Protein AF-A0A7C4Y0K2-F1 (afdb_monomer_lite)

Radius of gyration: 12.5 Å; chains: 1; bounding box: 26×28×30 Å

Structure (mmCIF, N/CA/C/O backbone):
data_AF-A0A7C4Y0K2-F1
#
_entry.id   AF-A0A7C4Y0K2-F1
#
loop_
_atom_site.group_PDB
_atom_site.id
_atom_site.type_symbol
_atom_site.label_atom_id
_atom_site.label_alt_id
_atom_site.label_comp_id
_atom_site.label_asym_id
_atom_site.label_entity_id
_atom_site.label_seq_id
_atom_site.pdbx_PDB_ins_code
_atom_site.Cartn_x
_atom_site.Cartn_y
_atom_site.Cartn_z
_atom_site.occupancy
_atom_site.B_iso_or_equiv
_atom_site.auth_seq_id
_atom_site.auth_comp_id
_atom_site.auth_asym_id
_atom_site.auth_atom_id
_atom_site.pdbx_PDB_model_num
ATOM 1 N N . THR A 1 1 ? 11.668 2.099 -1.762 1.00 87.69 1 THR A N 1
ATOM 2 C CA . THR A 1 1 ? 10.936 3.226 -1.142 1.00 87.69 1 THR A CA 1
ATOM 3 C C . THR A 1 1 ? 9.617 2.777 -0.521 1.00 87.69 1 THR A C 1
ATOM 5 O O . THR A 1 1 ? 9.378 3.151 0.615 1.00 87.69 1 THR A O 1
ATOM 8 N N . ALA A 1 2 ? 8.827 1.897 -1.163 1.00 95.69 2 ALA A N 1
ATOM 9 C CA . ALA A 1 2 ? 7.589 1.329 -0.588 1.00 95.69 2 ALA A CA 1
ATOM 10 C C . ALA A 1 2 ? 7.740 0.734 0.826 1.00 95.69 2 ALA A C 1
ATOM 12 O O . ALA A 1 2 ? 7.162 1.256 1.768 1.00 95.69 2 ALA A O 1
ATOM 13 N N . ARG A 1 3 ? 8.538 -0.336 0.985 1.00 97.06 3 ARG A N 1
ATOM 14 C CA . ARG A 1 3 ? 8.718 -1.033 2.276 1.00 97.06 3 ARG A CA 1
ATOM 15 C C . ARG A 1 3 ? 9.136 -0.095 3.422 1.00 97.06 3 ARG A C 1
ATOM 17 O O . ARG A 1 3 ? 8.426 -0.071 4.422 1.00 97.06 3 ARG A O 1
ATOM 24 N N . PRO A 1 4 ? 10.217 0.707 3.299 1.00 97.38 4 PRO A N 1
ATOM 25 C CA . PRO A 1 4 ? 10.569 1.646 4.360 1.00 97.38 4 PRO A CA 1
ATOM 26 C C . PRO A 1 4 ? 9.488 2.714 4.579 1.00 97.38 4 PRO A C 1
ATOM 28 O O . PRO A 1 4 ? 9.251 3.075 5.721 1.00 97.38 4 PRO A O 1
ATOM 31 N N . GLY A 1 5 ? 8.781 3.170 3.537 1.00 97.50 5 GLY A N 1
ATOM 32 C CA . GLY A 1 5 ? 7.672 4.120 3.686 1.00 97.50 5 GLY A CA 1
ATOM 33 C C . GLY A 1 5 ? 6.504 3.565 4.509 1.00 97.50 5 GLY A C 1
ATOM 34 O O . GLY A 1 5 ? 6.009 4.247 5.400 1.00 97.50 5 GLY A O 1
ATOM 35 N N . VAL A 1 6 ? 6.111 2.308 4.270 1.00 97.75 6 VAL A N 1
ATOM 36 C CA . VAL A 1 6 ? 5.071 1.620 5.058 1.00 97.75 6 VAL A CA 1
ATOM 37 C C . VAL A 1 6 ? 5.512 1.441 6.508 1.00 97.75 6 VAL A C 1
ATOM 39 O O . VAL A 1 6 ? 4.758 1.781 7.415 1.00 97.75 6 VAL A O 1
ATOM 42 N N . LEU A 1 7 ? 6.740 0.961 6.737 1.00 97.81 7 LEU A N 1
ATOM 43 C CA . LEU A 1 7 ? 7.276 0.797 8.092 1.00 97.81 7 LEU A CA 1
ATOM 44 C C . LEU A 1 7 ? 7.297 2.133 8.842 1.00 97.81 7 LEU A C 1
ATOM 46 O O . LEU A 1 7 ? 6.813 2.210 9.966 1.00 97.81 7 LEU A O 1
ATOM 50 N N . MET A 1 8 ? 7.793 3.199 8.209 1.00 97.75 8 MET A N 1
ATOM 51 C CA . MET A 1 8 ? 7.801 4.538 8.801 1.00 97.75 8 MET A CA 1
ATOM 52 C C . MET A 1 8 ? 6.391 5.021 9.144 1.00 97.75 8 MET A C 1
ATOM 54 O O . MET A 1 8 ? 6.200 5.564 10.226 1.00 97.75 8 MET A O 1
ATOM 58 N N . ALA A 1 9 ? 5.405 4.808 8.267 1.00 97.62 9 ALA A N 1
ATOM 59 C CA . ALA A 1 9 ? 4.021 5.172 8.557 1.00 97.62 9 ALA A CA 1
ATOM 60 C C . ALA A 1 9 ? 3.509 4.446 9.806 1.00 97.62 9 ALA A C 1
ATOM 62 O O . ALA A 1 9 ? 3.090 5.085 10.762 1.00 97.62 9 ALA A O 1
ATOM 63 N N . VAL A 1 10 ? 3.624 3.117 9.833 1.00 97.00 10 VAL A N 1
ATOM 64 C CA . VAL A 1 10 ? 3.149 2.271 10.940 1.00 97.00 10 VAL A CA 1
ATOM 65 C C . VAL A 1 10 ? 3.859 2.582 12.262 1.00 97.00 10 VAL A C 1
ATOM 67 O O . VAL A 1 10 ? 3.251 2.481 13.328 1.00 97.00 10 VAL A O 1
ATOM 70 N N . HIS A 1 11 ? 5.141 2.949 12.230 1.00 96.94 11 HIS A N 1
ATOM 71 C CA . HIS A 1 11 ? 5.883 3.308 13.439 1.00 96.94 11 HIS A CA 1
ATOM 72 C C . HIS A 1 11 ? 5.537 4.704 13.969 1.00 96.94 11 HIS A C 1
ATOM 74 O O . HIS A 1 11 ? 5.546 4.891 15.183 1.00 96.94 11 HIS A O 1
ATOM 80 N N . ASN A 1 12 ? 5.209 5.657 13.092 1.00 96.44 12 ASN A N 1
ATOM 81 C CA . ASN A 1 12 ? 5.118 7.077 13.445 1.00 96.44 12 ASN A CA 1
ATOM 82 C C . ASN A 1 12 ? 3.691 7.609 13.662 1.00 96.44 12 ASN A C 1
ATOM 84 O O . ASN A 1 12 ? 3.540 8.807 13.887 1.00 96.44 12 ASN A O 1
ATOM 88 N N . THR A 1 13 ? 2.649 6.775 13.608 1.00 95.44 13 THR A N 1
ATOM 89 C CA . THR A 1 13 ? 1.286 7.184 14.001 1.00 95.44 13 THR A CA 1
ATOM 90 C C . THR A 1 13 ? 0.703 6.272 15.082 1.00 95.44 13 THR A C 1
ATOM 92 O O . THR A 1 13 ? 0.982 5.072 15.076 1.00 95.44 13 THR A O 1
ATOM 95 N N . PRO A 1 14 ? -0.099 6.799 16.025 1.00 94.06 14 PRO A N 1
ATOM 96 C CA . PRO A 1 14 ? -0.877 5.972 16.941 1.00 94.06 14 PRO A CA 1
ATOM 97 C C . PRO A 1 14 ? -2.042 5.241 16.252 1.00 94.06 14 PRO A C 1
ATOM 99 O O . PRO A 1 14 ? -2.352 4.124 16.659 1.00 94.06 14 PRO A O 1
ATOM 102 N N . LYS A 1 15 ? -2.659 5.820 15.210 1.00 95.75 15 LYS A N 1
ATOM 103 C CA . LYS A 1 15 ? -3.775 5.197 14.480 1.00 95.75 15 LYS A CA 1
ATOM 104 C C 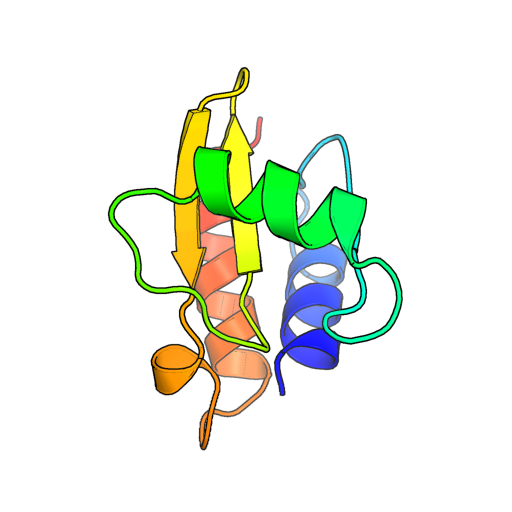. LYS A 1 15 ? -3.249 4.273 13.395 1.00 95.75 15 LYS A C 1
ATOM 106 O O . LYS A 1 15 ? -2.590 4.719 12.460 1.00 95.75 15 LYS A O 1
ATOM 111 N N . LYS A 1 16 ? -3.534 2.979 13.510 1.00 94.38 16 LYS A N 1
ATOM 112 C CA . LYS A 1 16 ? -2.974 1.948 12.628 1.00 94.38 16 LYS A CA 1
ATOM 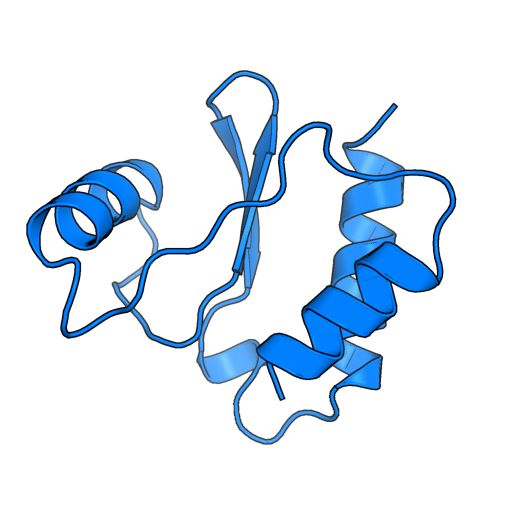113 C C . LYS A 1 16 ? -4.073 1.023 12.118 1.00 94.38 16 LYS A C 1
ATOM 115 O O . LYS A 1 16 ? -5.084 0.865 12.796 1.00 94.38 16 LYS A O 1
ATOM 120 N N . PRO A 1 17 ? -3.879 0.386 10.956 1.00 96.62 17 PRO A N 1
ATOM 121 C CA . PRO A 1 17 ? -4.732 -0.718 10.541 1.00 96.62 17 PRO A CA 1
ATOM 122 C C . PRO A 1 17 ? -4.641 -1.879 11.539 1.00 96.62 17 PRO A C 1
ATOM 124 O O . PRO A 1 17 ? -3.550 -2.179 12.026 1.00 96.62 17 PRO A O 1
ATOM 127 N N . ASP A 1 18 ? -5.756 -2.575 11.770 1.00 96.31 18 ASP A N 1
ATOM 128 C CA . ASP A 1 18 ? -5.803 -3.767 12.636 1.00 96.31 18 ASP A CA 1
ATOM 129 C C . ASP A 1 18 ? -4.909 -4.900 12.116 1.00 96.31 18 ASP A C 1
ATOM 131 O O . ASP A 1 18 ? -4.326 -5.670 12.878 1.00 96.31 18 ASP A O 1
ATOM 135 N N . TYR A 1 19 ? -4.789 -4.986 10.790 1.00 96.50 19 TYR A N 1
ATOM 136 C CA . TYR A 1 19 ? -4.027 -6.015 10.101 1.00 96.50 19 TYR A CA 1
ATOM 137 C C . TYR A 1 19 ? -3.002 -5.385 9.166 1.00 96.50 19 TYR A C 1
ATOM 139 O O . TYR A 1 19 ? -3.319 -4.528 8.340 1.00 96.50 19 TYR A O 1
ATOM 147 N N . LEU A 1 20 ? -1.767 -5.876 9.257 1.00 96.81 20 LEU A N 1
ATOM 148 C CA . LEU A 1 20 ? -0.675 -5.543 8.353 1.00 96.81 20 LEU A CA 1
ATOM 149 C C . LEU A 1 20 ? -0.236 -6.823 7.651 1.00 96.81 20 LEU A C 1
ATOM 151 O O . LEU A 1 20 ? 0.307 -7.733 8.275 1.00 96.81 20 LEU A O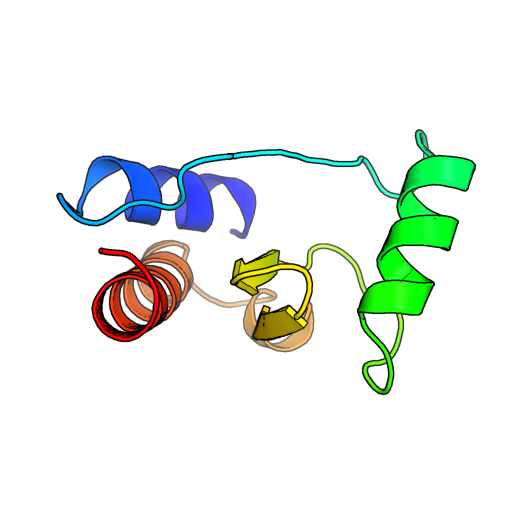 1
ATOM 155 N N . THR A 1 21 ? -0.492 -6.902 6.351 1.00 95.94 21 THR A N 1
ATOM 156 C CA . THR A 1 21 ? -0.211 -8.087 5.535 1.00 95.94 21 THR A CA 1
ATOM 157 C C . THR A 1 21 ? 0.574 -7.702 4.286 1.00 95.94 21 THR A C 1
ATOM 159 O O . THR A 1 21 ? 0.633 -6.538 3.889 1.00 95.94 21 THR A O 1
ATOM 162 N N . THR A 1 22 ? 1.237 -8.681 3.673 1.00 96.44 22 THR A N 1
ATOM 163 C CA . THR A 1 22 ? 1.983 -8.491 2.427 1.00 96.44 22 THR A CA 1
ATOM 164 C C . THR A 1 22 ? 1.831 -9.722 1.545 1.00 96.44 22 THR A C 1
ATOM 166 O O . THR A 1 22 ? 1.724 -10.840 2.040 1.00 96.44 22 THR A O 1
ATOM 169 N N . SER A 1 23 ? 1.880 -9.515 0.234 1.00 95.69 23 SER A N 1
ATOM 170 C CA . SER A 1 23 ? 2.038 -10.580 -0.758 1.00 95.69 23 SER A CA 1
ATOM 171 C C . SER A 1 23 ? 3.168 -10.199 -1.704 1.00 95.69 23 SER A C 1
ATOM 173 O O . SER A 1 23 ? 3.347 -9.022 -2.030 1.00 95.69 23 SER A O 1
ATOM 175 N N . PHE A 1 24 ? 3.960 -11.174 -2.131 1.00 96.75 24 PHE A N 1
ATOM 176 C CA . PHE A 1 24 ? 5.121 -10.940 -2.974 1.00 96.75 24 PHE A CA 1
ATOM 177 C C . PHE A 1 24 ? 4.769 -11.201 -4.442 1.00 96.75 24 PHE A C 1
ATOM 179 O O . PHE A 1 24 ? 4.673 -12.341 -4.899 1.00 96.75 24 PHE A O 1
ATOM 186 N N . ALA A 1 25 ? 4.625 -10.119 -5.212 1.00 94.38 25 ALA A N 1
ATOM 187 C CA . ALA A 1 25 ? 4.443 -10.190 -6.660 1.00 94.38 25 ALA A CA 1
ATOM 188 C C . ALA A 1 25 ? 5.602 -10.948 -7.332 1.00 94.38 25 ALA A C 1
ATOM 190 O O . ALA A 1 25 ? 6.753 -10.524 -7.250 1.00 94.38 25 ALA A O 1
ATOM 191 N N . GLY A 1 26 ? 5.280 -12.060 -7.996 1.00 93.31 26 GLY A N 1
ATOM 192 C CA . GLY A 1 26 ? 6.249 -12.964 -8.628 1.00 93.31 26 GLY A CA 1
ATOM 193 C C . GLY A 1 26 ? 6.483 -14.277 -7.872 1.00 93.31 26 GLY A C 1
ATOM 194 O O . GLY A 1 26 ? 7.020 -15.201 -8.468 1.00 93.31 26 GLY A O 1
ATOM 195 N N . PHE A 1 27 ? 6.036 -14.386 -6.616 1.00 95.38 27 PHE A N 1
ATOM 196 C CA . PHE A 1 27 ? 6.120 -15.620 -5.823 1.00 95.38 27 PHE A CA 1
ATOM 197 C C . PHE A 1 27 ? 4.731 -16.087 -5.374 1.00 95.38 27 PHE A C 1
ATOM 199 O O . PHE A 1 27 ? 4.315 -17.192 -5.709 1.00 95.38 27 PHE A O 1
ATOM 206 N N . ASP A 1 28 ? 3.961 -15.215 -4.718 1.00 95.56 28 ASP A N 1
ATOM 207 C CA . ASP A 1 28 ? 2.619 -15.533 -4.211 1.00 95.56 28 ASP A CA 1
ATOM 208 C C . ASP A 1 28 ? 1.556 -15.349 -5.308 1.00 95.56 28 ASP A C 1
ATOM 210 O O . ASP A 1 28 ? 0.662 -14.507 -5.200 1.00 95.56 28 ASP A O 1
ATOM 214 N N . VAL A 1 29 ? 1.685 -16.087 -6.415 1.00 94.00 29 VAL A N 1
ATOM 215 C CA . VAL A 1 29 ? 0.936 -15.839 -7.664 1.00 94.00 29 VAL A CA 1
ATOM 216 C C . VAL A 1 29 ? -0.581 -15.787 -7.442 1.00 94.00 29 VAL A C 1
ATOM 218 O O . VAL A 1 29 ? -1.218 -14.807 -7.836 1.00 94.00 29 VAL A O 1
ATOM 221 N N . GLU A 1 30 ? -1.157 -16.784 -6.766 1.00 95.94 30 GLU A N 1
ATOM 222 C CA . GLU A 1 30 ? -2.609 -16.859 -6.532 1.00 95.94 30 GLU A CA 1
ATOM 223 C C . GLU A 1 30 ? -3.110 -15.797 -5.542 1.00 95.94 30 GLU A C 1
ATOM 225 O O . GLU A 1 30 ? -4.161 -15.184 -5.759 1.00 95.94 30 GLU A O 1
ATOM 230 N N . ALA A 1 31 ? -2.335 -15.504 -4.492 1.00 95.56 31 ALA A N 1
ATOM 231 C CA . ALA A 1 31 ? -2.683 -14.461 -3.529 1.00 95.56 31 ALA A CA 1
ATOM 232 C C . ALA A 1 31 ? -2.688 -13.078 -4.196 1.00 95.56 31 ALA A C 1
ATOM 234 O O . ALA A 1 31 ? -3.630 -12.305 -4.039 1.00 95.56 31 ALA A O 1
ATOM 235 N N . VAL A 1 32 ? -1.672 -12.787 -5.016 1.00 96.12 32 VAL A N 1
ATOM 236 C CA . VAL A 1 32 ? -1.561 -11.524 -5.757 1.00 96.12 32 VAL A CA 1
ATOM 237 C C . VAL A 1 32 ? -2.660 -11.400 -6.810 1.00 96.12 32 VAL A C 1
ATOM 239 O O . VAL A 1 32 ? -3.205 -10.311 -6.993 1.00 96.12 32 VAL A O 1
ATOM 242 N N . LYS A 1 33 ? -3.016 -12.492 -7.498 1.00 94.94 33 LYS A N 1
ATOM 243 C CA . LYS A 1 33 ? -4.124 -12.512 -8.463 1.00 94.94 33 LYS A CA 1
ATOM 244 C C . LYS A 1 33 ? -5.458 -12.193 -7.788 1.00 94.94 33 LYS A C 1
ATOM 246 O O . LYS A 1 33 ? -6.182 -11.335 -8.287 1.00 94.94 33 LYS A O 1
ATOM 251 N N . THR A 1 34 ? -5.741 -12.823 -6.649 1.00 94.69 34 THR A N 1
ATOM 252 C CA . THR A 1 34 ? -6.954 -12.566 -5.857 1.00 94.69 34 THR A CA 1
ATOM 253 C C . THR A 1 34 ? -6.973 -11.126 -5.354 1.00 94.69 34 THR A C 1
ATOM 255 O O . THR A 1 34 ? -7.938 -10.402 -5.581 1.00 94.69 34 THR A O 1
ATOM 258 N N . LEU A 1 35 ? -5.869 -10.650 -4.769 1.00 94.38 35 LEU A N 1
ATOM 259 C CA . LEU A 1 35 ? -5.755 -9.272 -4.295 1.00 94.38 35 LEU A CA 1
ATOM 260 C C . LEU A 1 35 ? -6.030 -8.262 -5.418 1.00 94.38 35 LEU A C 1
ATOM 262 O O . LEU A 1 35 ? -6.781 -7.319 -5.213 1.00 94.38 35 LEU A O 1
ATOM 266 N N . ARG A 1 36 ? -5.492 -8.477 -6.625 1.00 94.19 36 ARG A N 1
ATOM 267 C CA . ARG A 1 36 ? -5.722 -7.594 -7.782 1.00 94.19 36 ARG A CA 1
ATOM 268 C C . ARG A 1 36 ? -7.193 -7.490 -8.191 1.00 94.19 36 ARG A C 1
ATOM 270 O O . ARG A 1 36 ? -7.586 -6.433 -8.672 1.00 94.19 36 ARG A O 1
ATOM 277 N N . GLN A 1 37 ? -8.011 -8.521 -7.969 1.00 93.50 37 GLN A N 1
ATOM 278 C CA . GLN A 1 37 ? -9.460 -8.434 -8.202 1.00 93.50 37 GLN A CA 1
ATOM 279 C C . GLN A 1 37 ? -10.121 -7.437 -7.239 1.00 93.50 37 GLN A C 1
ATOM 281 O O . GLN A 1 37 ? -10.995 -6.677 -7.647 1.00 93.50 37 GLN A O 1
ATOM 286 N N . HIS A 1 38 ? -9.651 -7.372 -5.991 1.00 93.50 38 HIS A N 1
ATOM 287 C CA . HIS A 1 38 ? -10.109 -6.396 -4.995 1.00 93.50 38 HIS A CA 1
ATOM 288 C C . HIS A 1 38 ? -9.554 -4.978 -5.212 1.00 93.50 38 HIS A C 1
ATOM 290 O O . HIS A 1 38 ? -10.001 -4.046 -4.549 1.00 93.50 38 HIS A O 1
ATOM 296 N N . LEU A 1 39 ? -8.591 -4.807 -6.125 1.00 93.75 39 LEU A N 1
ATOM 297 C CA . LEU A 1 39 ? -7.973 -3.519 -6.455 1.00 93.75 39 LEU A CA 1
ATOM 298 C C . LEU A 1 39 ? -8.533 -2.887 -7.739 1.00 93.75 39 LEU A C 1
ATOM 300 O O . LEU A 1 39 ? -8.008 -1.879 -8.199 1.00 93.75 39 LEU A O 1
ATOM 304 N N . MET A 1 40 ? -9.579 -3.448 -8.347 1.00 89.00 40 MET A N 1
ATOM 305 C CA . MET A 1 40 ? -10.196 -2.839 -9.530 1.00 89.00 40 MET A CA 1
ATOM 306 C C . MET A 1 40 ? -10.825 -1.469 -9.197 1.00 89.00 40 MET A C 1
ATOM 308 O O . MET A 1 40 ? -11.368 -1.305 -8.104 1.00 89.00 40 MET A O 1
ATOM 312 N N . PRO A 1 41 ? -10.788 -0.483 -10.120 1.00 91.12 41 PRO A N 1
ATOM 313 C CA . PRO A 1 41 ? -10.339 -0.567 -11.516 1.00 91.12 41 PRO A CA 1
ATOM 314 C C . PRO A 1 41 ? -8.838 -0.286 -11.733 1.00 91.12 41 PRO A C 1
ATOM 316 O O . PRO A 1 41 ? -8.420 -0.098 -12.876 1.00 91.12 41 PRO A O 1
ATOM 319 N N . TYR A 1 42 ? -8.020 -0.223 -10.679 1.00 91.88 42 TYR A N 1
ATOM 320 C CA . TYR A 1 42 ? -6.615 0.160 -10.817 1.00 91.88 42 TYR A CA 1
ATOM 321 C C . TYR A 1 42 ? -5.798 -0.898 -11.578 1.00 91.88 42 TYR A C 1
ATOM 323 O O . TYR A 1 42 ? -5.946 -2.101 -11.328 1.00 91.88 42 TYR A O 1
ATOM 331 N N . PRO A 1 43 ? -4.908 -0.480 -12.499 1.00 91.31 43 PRO A N 1
ATOM 332 C CA . PRO A 1 43 ? -4.077 -1.414 -13.238 1.00 91.31 43 PRO A CA 1
ATOM 333 C C . PRO A 1 43 ? -3.110 -2.150 -12.294 1.00 91.31 43 PRO A C 1
ATOM 335 O O . PRO A 1 43 ? -2.574 -1.564 -11.346 1.00 91.31 43 PRO A O 1
ATOM 338 N N . PRO A 1 44 ? -2.831 -3.442 -12.543 1.00 92.44 44 PRO A N 1
ATOM 339 C CA . PRO A 1 44 ? -1.932 -4.210 -11.696 1.00 92.44 44 PRO A CA 1
ATOM 340 C C . PRO A 1 44 ? -0.513 -3.635 -11.761 1.00 92.44 44 PRO A C 1
ATOM 342 O O . PRO A 1 44 ? 0.122 -3.628 -12.813 1.00 92.44 44 PRO A O 1
ATOM 345 N N . SER A 1 45 ? 0.017 -3.198 -10.617 1.00 94.12 45 SER A N 1
ATOM 346 C CA . SER A 1 45 ? 1.371 -2.649 -10.513 1.00 94.12 45 SER A CA 1
ATOM 347 C C . SER A 1 45 ? 2.104 -3.170 -9.274 1.00 94.12 45 SER A C 1
ATOM 349 O O . SER A 1 45 ? 1.509 -3.740 -8.356 1.00 94.12 45 SER A O 1
ATOM 351 N N . SER A 1 46 ? 3.435 -3.074 -9.275 1.00 93.88 46 SER A N 1
ATOM 352 C CA . SER A 1 46 ? 4.273 -3.457 -8.133 1.00 93.88 46 SER A CA 1
ATOM 353 C C . SER A 1 46 ? 5.556 -2.615 -8.076 1.00 93.88 46 SER A C 1
ATOM 355 O O . SER A 1 46 ? 6.185 -2.425 -9.124 1.00 93.88 46 SER A O 1
ATOM 357 N N . PRO A 1 47 ? 5.978 -2.151 -6.881 1.00 96.44 47 PRO A N 1
ATOM 358 C CA . PRO A 1 47 ? 5.245 -2.228 -5.608 1.00 96.44 47 PRO A CA 1
ATOM 359 C C . PRO A 1 47 ? 3.980 -1.349 -5.615 1.00 96.44 47 PRO A C 1
ATOM 361 O O . PRO A 1 47 ? 3.952 -0.330 -6.293 1.00 96.44 47 PRO A O 1
ATOM 364 N N . ALA A 1 48 ? 2.961 -1.751 -4.856 1.00 96.88 48 ALA A N 1
ATOM 365 C CA . ALA A 1 48 ? 1.730 -0.995 -4.621 1.00 96.88 48 ALA A CA 1
ATOM 366 C C . ALA A 1 48 ? 1.280 -1.210 -3.167 1.00 96.88 48 ALA A C 1
ATOM 368 O O . ALA A 1 48 ? 1.651 -2.219 -2.559 1.00 96.88 48 ALA A O 1
ATOM 369 N N . ILE A 1 49 ? 0.535 -0.263 -2.597 1.00 97.81 49 ILE A N 1
ATOM 370 C CA . ILE A 1 49 ? 0.088 -0.311 -1.196 1.00 97.81 49 ILE A CA 1
ATOM 371 C C . ILE A 1 49 ? -1.411 -0.032 -1.158 1.00 97.81 49 ILE A C 1
ATOM 373 O O . ILE A 1 49 ? -1.863 0.950 -1.738 1.00 97.81 49 ILE A O 1
ATOM 377 N N . ALA A 1 50 ? -2.171 -0.883 -0.477 1.00 97.44 50 ALA A N 1
ATOM 378 C CA . ALA A 1 50 ? -3.619 -0.776 -0.358 1.00 97.44 50 ALA A CA 1
ATOM 379 C C . ALA A 1 50 ? -4.032 -0.723 1.113 1.00 97.44 50 ALA A C 1
ATOM 381 O O . ALA A 1 50 ? -3.493 -1.467 1.933 1.00 97.44 50 ALA A O 1
ATOM 382 N N . LEU A 1 51 ? -5.000 0.134 1.429 1.00 97.50 51 LEU A N 1
ATOM 383 C CA . LEU A 1 51 ? -5.676 0.177 2.718 1.00 97.50 51 LEU A CA 1
ATOM 384 C C . LEU A 1 51 ? -7.131 -0.230 2.517 1.00 97.50 51 LEU A C 1
ATOM 386 O O . LEU A 1 51 ? -7.843 0.357 1.698 1.00 97.50 51 LEU A O 1
ATOM 390 N N . PHE A 1 52 ? -7.565 -1.211 3.299 1.00 96.62 52 PHE A N 1
ATOM 391 C CA . PHE A 1 52 ? -8.937 -1.691 3.293 1.00 96.62 52 PHE A CA 1
ATOM 392 C C . PHE A 1 52 ? -9.634 -1.325 4.600 1.00 96.62 52 PHE A C 1
ATOM 394 O O . PHE A 1 52 ? -9.031 -1.396 5.669 1.00 96.62 52 PHE A O 1
ATOM 401 N N . LYS A 1 53 ? -10.922 -0.992 4.516 1.00 96.25 53 LYS A N 1
ATOM 402 C CA . LYS A 1 53 ? -11.817 -0.847 5.666 1.00 96.25 53 LYS A CA 1
ATOM 403 C C . LYS A 1 53 ? -13.074 -1.658 5.397 1.00 96.25 53 LYS A C 1
ATOM 405 O O . LYS A 1 53 ? -13.716 -1.465 4.371 1.00 96.25 53 LYS A O 1
ATOM 410 N N . ASN A 1 54 ? -13.410 -2.586 6.294 1.00 93.94 54 ASN A N 1
ATOM 411 C CA . ASN A 1 54 ? -14.584 -3.461 6.159 1.00 93.94 54 ASN A CA 1
ATOM 412 C C . ASN A 1 54 ? -14.663 -4.177 4.792 1.00 93.94 54 ASN A C 1
ATOM 414 O O . ASN A 1 54 ? -15.726 -4.267 4.184 1.00 93.94 54 ASN A O 1
ATOM 418 N N . GLY A 1 55 ? -13.518 -4.641 4.278 1.00 91.94 55 GLY A N 1
ATOM 419 C CA . GLY A 1 55 ? -13.423 -5.332 2.985 1.00 91.94 55 GLY A CA 1
ATOM 420 C C . GLY A 1 55 ? -13.454 -4.426 1.747 1.00 91.94 55 GLY A C 1
ATOM 421 O O . GLY A 1 55 ? -13.322 -4.930 0.635 1.00 91.94 55 GLY A O 1
ATOM 422 N N . GLN A 1 56 ? -13.585 -3.107 1.911 1.00 93.94 56 GLN A N 1
ATOM 423 C CA . GLN A 1 56 ? -13.576 -2.140 0.812 1.00 93.94 56 GLN A CA 1
ATOM 424 C C . GLN A 1 56 ? -12.233 -1.419 0.720 1.00 93.94 56 GLN A C 1
ATOM 426 O O . GLN A 1 56 ? -11.656 -1.044 1.741 1.00 93.94 56 GLN A O 1
ATOM 431 N N . LEU A 1 57 ? -11.739 -1.212 -0.503 1.00 95.50 57 LEU A N 1
ATOM 432 C CA . LEU A 1 57 ? -10.538 -0.421 -0.763 1.00 95.50 57 LEU A CA 1
ATOM 433 C C . LEU A 1 57 ? -10.844 1.059 -0.500 1.00 95.50 57 LEU A C 1
ATOM 435 O O . LEU A 1 57 ? -11.670 1.646 -1.193 1.00 95.50 57 LEU A O 1
ATOM 439 N N . VAL A 1 58 ? -10.184 1.654 0.494 1.00 96.56 58 VAL A N 1
ATOM 440 C CA . VAL A 1 58 ? -10.394 3.065 0.879 1.00 96.56 58 VAL A CA 1
ATOM 441 C C . VAL A 1 58 ? -9.225 3.966 0.505 1.00 96.56 58 VAL A C 1
ATOM 443 O O . VAL A 1 58 ? -9.413 5.161 0.316 1.00 96.56 58 VAL A O 1
ATOM 446 N N . HIS A 1 59 ? -8.026 3.402 0.353 1.00 97.06 59 HIS A N 1
ATOM 447 C CA . HIS A 1 59 ? -6.857 4.139 -0.116 1.00 97.06 59 HIS A CA 1
ATOM 448 C C . HIS A 1 59 ? -5.921 3.226 -0.899 1.00 97.06 59 HIS A C 1
ATOM 450 O O . HIS A 1 59 ? -5.728 2.063 -0.536 1.00 97.06 59 HIS A O 1
ATOM 456 N N . PHE A 1 60 ? -5.322 3.753 -1.963 1.00 97.25 60 PHE A N 1
ATOM 457 C CA . PHE A 1 60 ? -4.419 2.999 -2.822 1.00 97.25 60 PHE A CA 1
ATOM 458 C C . PHE A 1 60 ? -3.259 3.871 -3.297 1.00 97.25 60 PHE A C 1
ATOM 460 O O . PHE A 1 60 ? -3.451 5.022 -3.685 1.00 97.25 60 PHE A O 1
ATOM 467 N N . ILE A 1 61 ? -2.052 3.310 -3.257 1.00 96.50 61 ILE A N 1
ATOM 468 C CA . ILE A 1 61 ? -0.828 3.936 -3.751 1.00 96.50 61 ILE A CA 1
ATOM 469 C C . ILE A 1 61 ? -0.256 3.051 -4.854 1.00 96.50 61 ILE A C 1
ATOM 471 O O . ILE A 1 61 ? 0.238 1.947 -4.599 1.00 96.50 61 ILE A O 1
ATOM 475 N N . GLU A 1 62 ? -0.299 3.561 -6.078 1.00 95.75 62 GLU A N 1
ATOM 476 C CA . GLU A 1 62 ? 0.224 2.901 -7.268 1.00 95.75 62 GLU A CA 1
ATOM 477 C C . GLU A 1 62 ? 1.748 3.016 -7.372 1.00 95.75 62 GLU A C 1
ATOM 479 O O . GLU A 1 62 ? 2.380 3.906 -6.794 1.00 95.75 62 GLU A O 1
ATOM 484 N N . ARG A 1 63 ? 2.355 2.153 -8.197 1.00 96.25 63 ARG A N 1
ATOM 485 C CA . ARG A 1 63 ? 3.802 2.169 -8.450 1.00 96.25 63 ARG A CA 1
ATOM 486 C C . ARG A 1 63 ? 4.327 3.554 -8.837 1.00 96.25 63 ARG A C 1
ATOM 488 O O . ARG A 1 63 ? 5.354 3.969 -8.306 1.00 96.25 63 ARG A O 1
ATOM 495 N N . HIS A 1 64 ? 3.638 4.279 -9.720 1.00 94.38 64 HIS A N 1
ATOM 496 C CA . HIS A 1 64 ? 4.080 5.604 -10.190 1.00 94.38 64 HIS A CA 1
ATOM 497 C C . HIS A 1 64 ? 4.108 6.666 -9.075 1.00 94.38 64 HIS A C 1
ATOM 499 O O . HIS A 1 64 ? 4.842 7.648 -9.158 1.00 94.38 64 HIS A O 1
ATOM 505 N N . GLN A 1 65 ? 3.376 6.440 -7.981 1.00 94.88 65 GLN A N 1
ATOM 506 C CA . GLN A 1 65 ? 3.398 7.294 -6.792 1.00 94.88 65 GLN A CA 1
ATOM 507 C C . GLN A 1 65 ? 4.501 6.894 -5.800 1.00 94.88 65 GLN A C 1
ATOM 509 O O . GLN A 1 65 ? 4.739 7.606 -4.828 1.00 94.88 65 GLN A O 1
ATOM 514 N N . ILE A 1 66 ? 5.173 5.765 -6.021 1.00 96.75 66 ILE A N 1
ATOM 515 C CA . ILE A 1 66 ? 6.225 5.216 -5.154 1.00 96.75 66 ILE A CA 1
ATOM 516 C C . ILE A 1 66 ? 7.601 5.358 -5.809 1.00 96.75 66 ILE A C 1
ATOM 518 O O . ILE A 1 66 ? 8.601 5.626 -5.133 1.00 96.75 66 ILE A O 1
ATOM 522 N N . GLU A 1 67 ? 7.665 5.115 -7.114 1.00 95.12 67 GLU A N 1
ATOM 523 C CA . GLU A 1 67 ? 8.884 5.150 -7.911 1.00 95.12 67 GLU A CA 1
ATOM 524 C C . GLU A 1 67 ? 9.438 6.579 -7.964 1.00 95.12 67 GLU A C 1
ATOM 526 O O . GLU A 1 67 ? 8.705 7.547 -8.146 1.00 95.12 67 GLU A O 1
ATOM 531 N N . GLY A 1 68 ? 10.737 6.725 -7.694 1.00 94.06 68 GLY A N 1
ATOM 532 C CA . GLY A 1 68 ? 11.396 8.032 -7.610 1.00 94.06 68 GLY A CA 1
ATOM 533 C C . GLY A 1 68 ? 11.031 8.887 -6.387 1.00 94.06 68 GLY A C 1
ATOM 534 O O . GLY A 1 68 ? 11.615 9.954 -6.217 1.00 94.06 68 GLY A O 1
ATOM 535 N N . ARG A 1 69 ? 10.116 8.448 -5.506 1.00 95.88 69 ARG A N 1
ATOM 536 C CA . ARG A 1 69 ? 9.704 9.226 -4.324 1.00 95.88 69 ARG A CA 1
ATOM 537 C C . ARG A 1 69 ? 10.431 8.799 -3.043 1.00 95.88 69 ARG A C 1
ATOM 539 O O . ARG A 1 69 ? 10.596 7.598 -2.811 1.00 95.88 69 ARG A O 1
ATOM 546 N N . PRO A 1 70 ? 10.811 9.743 -2.159 1.00 97.31 70 PRO A N 1
ATOM 547 C CA . PRO A 1 70 ? 11.360 9.413 -0.845 1.00 97.31 70 PRO A CA 1
ATOM 548 C C . PRO A 1 70 ? 10.383 8.597 0.011 1.00 97.31 70 PRO A C 1
ATOM 550 O O . PRO A 1 70 ? 9.166 8.775 -0.066 1.00 97.31 70 PRO A O 1
ATOM 553 N N . ALA A 1 71 ? 10.917 7.738 0.884 1.00 97.19 71 ALA A N 1
ATOM 554 C CA . ALA A 1 71 ? 10.110 6.915 1.790 1.00 97.19 71 ALA A CA 1
ATOM 555 C C . ALA A 1 71 ? 9.225 7.762 2.722 1.00 97.19 71 ALA A C 1
ATOM 557 O O . ALA A 1 71 ? 8.092 7.386 2.996 1.00 97.19 71 ALA A O 1
ATOM 558 N N . GLN A 1 72 ? 9.713 8.931 3.134 1.00 97.44 72 GLN A N 1
ATOM 559 C CA . GLN A 1 72 ? 9.022 9.910 3.972 1.00 97.44 72 GLN A CA 1
ATOM 560 C C . GLN A 1 72 ? 7.728 10.409 3.324 1.00 97.44 72 GLN A C 1
ATOM 562 O O . GLN A 1 72 ? 6.714 10.537 4.000 1.00 97.44 72 GLN A O 1
ATOM 567 N N . VAL A 1 73 ? 7.744 10.641 2.008 1.00 97.50 73 VAL A N 1
ATOM 568 C CA . VAL A 1 73 ? 6.562 11.103 1.263 1.00 97.50 73 VAL A CA 1
ATOM 569 C C . VAL A 1 73 ? 5.498 10.008 1.226 1.00 97.50 73 VAL A C 1
ATOM 571 O O . VAL A 1 73 ? 4.320 10.278 1.444 1.00 97.50 73 VAL A O 1
ATOM 574 N N . ILE A 1 74 ? 5.918 8.758 1.002 1.00 98.00 74 ILE A N 1
ATOM 575 C CA . ILE A 1 74 ? 5.027 7.590 1.048 1.00 98.00 74 ILE A CA 1
ATOM 576 C C . ILE A 1 74 ? 4.460 7.425 2.463 1.00 98.00 74 ILE A C 1
ATOM 578 O O . ILE A 1 74 ? 3.262 7.211 2.624 1.00 98.00 74 ILE A O 1
ATOM 582 N N . ALA A 1 75 ? 5.305 7.575 3.485 1.00 98.06 75 ALA A N 1
ATOM 583 C CA . ALA A 1 75 ? 4.900 7.456 4.876 1.00 98.06 75 ALA A CA 1
ATOM 584 C C . ALA A 1 75 ? 3.855 8.509 5.253 1.00 98.06 75 ALA A C 1
ATOM 586 O O . ALA A 1 75 ? 2.824 8.171 5.818 1.00 98.06 75 ALA A O 1
ATOM 587 N N . GLN A 1 76 ? 4.079 9.773 4.892 1.00 97.62 76 GLN A N 1
ATOM 588 C CA . GLN A 1 76 ? 3.152 10.856 5.203 1.00 97.62 76 GLN A CA 1
ATOM 589 C C . GLN A 1 76 ? 1.808 10.702 4.483 1.00 97.62 76 GLN A C 1
ATOM 591 O O . GLN A 1 76 ? 0.764 10.971 5.073 1.00 97.62 76 GLN A O 1
ATOM 596 N N . ASN A 1 77 ? 1.820 10.208 3.241 1.00 97.69 77 ASN A N 1
ATOM 597 C CA . ASN A 1 77 ? 0.598 9.861 2.520 1.00 97.69 77 ASN A CA 1
ATOM 598 C C . ASN A 1 77 ? -0.204 8.768 3.255 1.00 97.69 77 ASN A C 1
ATOM 600 O O . ASN A 1 77 ? -1.405 8.925 3.460 1.00 97.69 77 ASN A O 1
ATOM 604 N N . LEU A 1 78 ? 0.467 7.705 3.710 1.00 97.94 78 LEU A N 1
ATOM 605 C CA . LEU A 1 78 ? -0.168 6.624 4.467 1.00 97.94 78 LEU A CA 1
ATOM 606 C C . LEU A 1 78 ? -0.669 7.072 5.838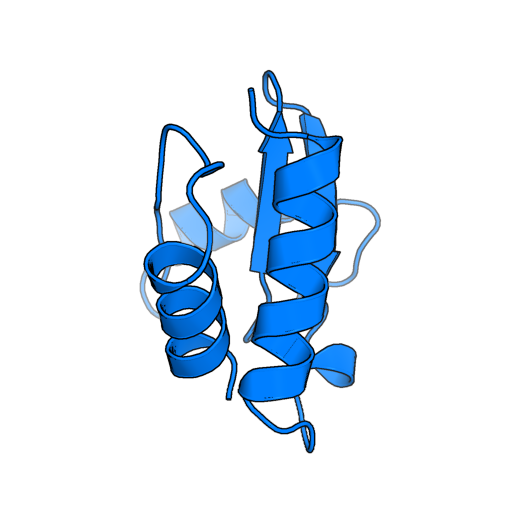 1.00 97.94 78 LEU A C 1
ATOM 608 O O . LEU A 1 78 ? -1.780 6.716 6.203 1.00 97.94 78 LEU A O 1
ATOM 612 N N . ILE A 1 79 ? 0.105 7.872 6.576 1.00 97.94 79 ILE A N 1
ATOM 613 C CA . ILE A 1 79 ? -0.325 8.426 7.868 1.00 97.94 79 ILE A CA 1
ATOM 614 C C . ILE A 1 79 ? -1.608 9.243 7.684 1.00 97.94 79 ILE A C 1
ATOM 616 O O . ILE A 1 79 ? -2.545 9.071 8.454 1.00 97.94 79 ILE A O 1
ATOM 620 N N . GLY A 1 80 ? -1.695 10.066 6.632 1.00 97.62 80 GLY A N 1
ATOM 621 C CA . GLY A 1 80 ? -2.924 10.793 6.303 1.00 97.62 80 GLY A CA 1
ATOM 622 C C . GLY A 1 80 ? -4.120 9.868 6.051 1.00 97.62 80 GLY A C 1
ATOM 623 O O . GLY A 1 80 ? -5.205 10.116 6.571 1.00 97.62 80 GLY A O 1
ATOM 624 N N . ALA A 1 81 ? -3.918 8.774 5.314 1.00 97.88 81 ALA A N 1
ATOM 625 C CA . ALA A 1 81 ? -4.961 7.774 5.086 1.00 97.88 81 ALA A CA 1
ATOM 626 C C . ALA A 1 81 ? -5.353 7.027 6.377 1.00 97.88 81 ALA A C 1
ATOM 628 O O . ALA A 1 81 ? -6.534 6.772 6.608 1.00 97.88 81 ALA A O 1
ATOM 629 N N . PHE A 1 82 ? -4.387 6.707 7.242 1.00 97.69 82 PHE A N 1
ATOM 630 C CA . PHE A 1 82 ? -4.644 6.076 8.536 1.00 97.69 82 PHE A CA 1
ATOM 631 C C . PHE A 1 82 ? -5.460 6.993 9.448 1.00 97.69 82 PHE A C 1
ATOM 633 O O . PHE A 1 82 ? -6.427 6.541 10.047 1.00 97.69 82 PHE A O 1
ATOM 640 N N . GLU 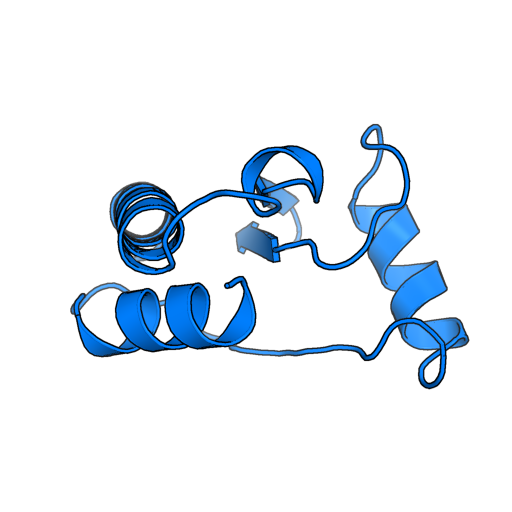A 1 83 ? -5.154 8.291 9.493 1.00 96.38 83 GLU A N 1
ATOM 641 C CA . GLU A 1 83 ? -5.925 9.258 10.283 1.00 96.38 83 GLU A CA 1
ATOM 642 C C . GLU A 1 83 ? -7.397 9.354 9.863 1.00 96.38 83 G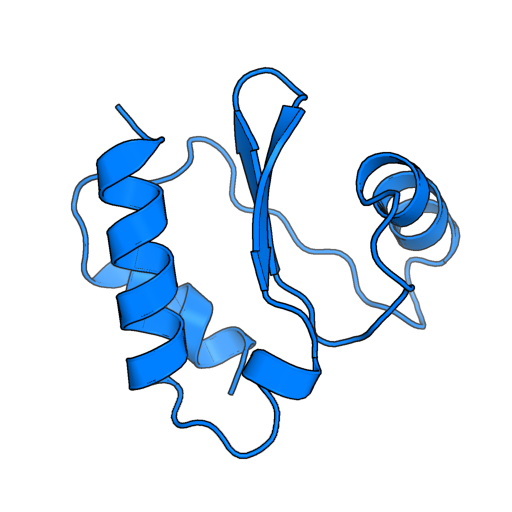LU A C 1
ATOM 644 O O . GLU A 1 83 ? -8.264 9.570 10.714 1.00 96.38 83 GLU A O 1
ATOM 649 N N . GLN A 1 84 ? -7.674 9.185 8.566 1.00 96.50 84 GLN A N 1
ATOM 650 C CA . GLN A 1 84 ? -9.019 9.251 7.992 1.00 96.50 84 GLN A CA 1
ATOM 651 C C . GLN A 1 84 ? -9.805 7.942 8.136 1.00 96.50 84 GLN A C 1
ATOM 653 O O . GLN A 1 84 ? -11.033 7.967 8.244 1.00 96.50 84 GLN A O 1
ATOM 658 N N . HIS A 1 85 ? -9.125 6.793 8.093 1.00 96.75 85 HIS A N 1
ATOM 659 C CA . HIS A 1 85 ? -9.789 5.497 7.942 1.00 96.75 85 HIS A CA 1
ATOM 660 C C . HIS A 1 85 ? -9.593 4.531 9.111 1.00 96.75 85 HIS A C 1
ATOM 662 O O . HIS A 1 85 ? -10.439 3.649 9.278 1.00 96.75 85 HIS A O 1
ATOM 668 N N . CYS A 1 86 ? -8.558 4.692 9.928 1.00 93.94 86 CYS A N 1
ATOM 669 C CA . CYS A 1 86 ? -8.315 3.871 11.113 1.00 93.94 86 CYS A CA 1
ATOM 670 C C . CYS A 1 86 ? -8.914 4.543 12.359 1.00 93.94 86 CYS A C 1
ATOM 672 O O . CYS A 1 86 ? -8.930 5.772 12.455 1.00 93.94 86 CYS A O 1
ATOM 674 N N . ASN A 1 87 ? -9.416 3.733 13.294 1.00 82.25 87 ASN A N 1
ATOM 675 C CA . ASN A 1 87 ? -10.026 4.178 14.549 1.00 82.25 87 ASN A CA 1
ATOM 676 C C . ASN A 1 87 ? -9.224 3.657 15.736 1.00 82.25 87 ASN A C 1
ATOM 678 O O . ASN A 1 87 ? -8.799 2.486 15.657 1.00 82.25 87 ASN A O 1
#

pLDDT: mean 95.52, std 2.47, range [82.25, 98.06]

Foldseek 3Di:
DVVLLVVLLQVPDPQDDPDDDDDDPPPNPVVLVVVVVLVPPDDDAPPKDFDDDPSHTPDIGHPVNVPPDDSPSSSVVVNVSSVVGGD

Sequence (87 aa):
TARPGVLMAVHNTPKKPDYLTTSFAGFDVEAVKTLRQHLMPYPPSSPAIALFKNGQLVHFIERHQIEGRPAQVIAQNLIGAFEQHCN

Secondary structure (DSSP, 8-state):
-HHHHHHHHHHH-S---S------TTTSHHHHHHHHHHTTTSPP-SS-EEEEETTEEEEEE-HHHHTT--HHHHHHHHHHHHHHH--